Protein AF-A0A645IM09-F1 (afdb_monomer_lite)

InterPro domains:
  IPR036388 Winged helix-like DNA-binding domain superfamily [G3DSA:1.10.10.10] (1-43)
  IPR036390 Winged helix DNA-binding domain superfamily [SSF46785] (2-36)

Sequence (51 aa):
MTILCASGIVNARKEGKWTYYSISLEGTAYAKELLNKITALNTTSTHCGCD

Organism: NCBI:txid1076179

Foldseek 3Di:
DVVCVVLVQWDWDDDPPDIDIDGDPVSVVVVVVVCCVVVVVVVVDPPPDDD

pLDDT: mean 82.22, std 15.06, range [41.5, 94.94]

Radius of gyration: 17.77 Å; chains: 1; bounding box: 42×25×48 Å

Secondary structure (DSSP, 8-state):
-HHHHHTTSEEEEEETTEEEEEE-HHHHHHHHHHHHHHHHTTSS-------

Struc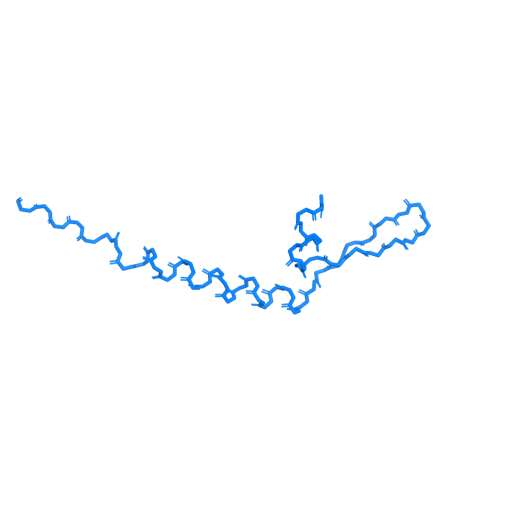ture (mmCIF, N/CA/C/O backbone):
data_AF-A0A645IM09-F1
#
_entry.id   AF-A0A645IM09-F1
#
loop_
_atom_site.group_PDB
_atom_site.id
_atom_site.type_symbol
_atom_site.label_atom_id
_atom_site.label_alt_id
_atom_site.label_comp_id
_atom_site.label_asym_id
_atom_site.label_entity_id
_atom_site.label_seq_id
_atom_site.pdbx_PDB_ins_code
_atom_site.Cartn_x
_atom_site.Cartn_y
_atom_site.Cartn_z
_atom_site.occupancy
_atom_site.B_iso_or_equiv
_atom_site.auth_seq_id
_atom_site.auth_comp_id
_atom_site.auth_asym_id
_atom_site.auth_atom_id
_atom_site.pdbx_PDB_model_num
ATOM 1 N N . MET A 1 1 ? -3.029 9.715 4.964 1.00 73.81 1 MET A N 1
ATOM 2 C CA . MET A 1 1 ? -2.697 8.270 4.983 1.00 73.81 1 MET A CA 1
ATOM 3 C C . MET A 1 1 ? -3.476 7.457 3.955 1.00 73.81 1 MET A C 1
ATOM 5 O O . MET A 1 1 ? -3.204 6.281 3.765 1.00 73.81 1 MET A O 1
ATOM 9 N N . THR A 1 2 ? -4.421 8.097 3.267 1.00 81.06 2 THR A N 1
ATOM 10 C CA . THR A 1 2 ? -5.281 7.490 2.255 1.00 81.06 2 THR A CA 1
ATOM 11 C C . THR A 1 2 ? -4.490 6.970 1.062 1.00 81.06 2 THR A C 1
ATOM 13 O O . THR A 1 2 ? -4.697 5.831 0.681 1.00 81.06 2 THR A O 1
ATOM 16 N N . ILE A 1 3 ? -3.523 7.737 0.542 1.00 88.50 3 ILE A N 1
ATOM 17 C CA . ILE A 1 3 ? -2.662 7.297 -0.573 1.00 88.50 3 ILE A CA 1
ATOM 18 C C . ILE A 1 3 ? -1.858 6.035 -0.227 1.00 88.50 3 ILE A C 1
ATOM 20 O O . ILE A 1 3 ? -1.793 5.128 -1.043 1.00 88.50 3 ILE A O 1
ATOM 24 N N . LEU A 1 4 ? -1.296 5.948 0.984 1.00 87.88 4 LEU A N 1
ATOM 25 C CA . LEU A 1 4 ? -0.474 4.803 1.410 1.00 87.88 4 LEU A CA 1
ATOM 26 C C . LEU A 1 4 ? -1.295 3.534 1.680 1.00 87.88 4 LEU A C 1
ATOM 28 O O . LEU A 1 4 ? -0.804 2.427 1.472 1.00 87.88 4 LEU A O 1
ATOM 32 N N . CYS A 1 5 ? -2.538 3.692 2.140 1.00 86.12 5 CYS A N 1
ATOM 33 C CA . CYS A 1 5 ? -3.472 2.572 2.261 1.00 86.12 5 CYS A CA 1
ATOM 34 C C . CYS A 1 5 ? -4.012 2.146 0.889 1.00 86.12 5 CYS A C 1
ATOM 36 O O . CYS A 1 5 ? -4.118 0.957 0.616 1.00 86.12 5 CYS A O 1
ATOM 38 N N . ALA A 1 6 ? -4.310 3.106 0.006 1.00 88.00 6 ALA A N 1
ATOM 39 C CA . ALA A 1 6 ? -4.789 2.836 -1.349 1.00 88.00 6 ALA A CA 1
ATOM 40 C C . ALA A 1 6 ? -3.724 2.160 -2.224 1.00 88.00 6 ALA A C 1
ATOM 42 O O . ALA A 1 6 ? -4.060 1.339 -3.069 1.00 88.00 6 ALA A O 1
ATOM 43 N N . SER A 1 7 ? -2.444 2.465 -2.004 1.00 87.06 7 SER A N 1
ATOM 44 C CA . SER A 1 7 ? -1.331 1.805 -2.690 1.00 87.06 7 SER A CA 1
ATOM 45 C C . SER A 1 7 ? -1.006 0.410 -2.143 1.00 87.06 7 SER A C 1
ATOM 47 O O . SER A 1 7 ? -0.097 -0.237 -2.653 1.00 87.06 7 SER A O 1
ATOM 49 N N . GLY A 1 8 ? -1.701 -0.051 -1.096 1.00 88.81 8 GLY A N 1
ATOM 50 C CA . GLY A 1 8 ? -1.484 -1.364 -0.482 1.00 88.81 8 GLY A CA 1
ATOM 51 C C . GLY A 1 8 ? -0.195 -1.488 0.338 1.00 88.81 8 GLY A C 1
ATOM 52 O O . GLY A 1 8 ? 0.085 -2.557 0.869 1.00 88.81 8 GLY A O 1
ATOM 53 N N . ILE A 1 9 ? 0.586 -0.410 0.477 1.00 92.12 9 ILE A N 1
ATOM 54 C CA . ILE A 1 9 ? 1.866 -0.409 1.205 1.00 92.12 9 ILE A CA 1
ATOM 55 C C . ILE A 1 9 ? 1.636 -0.475 2.718 1.00 92.12 9 ILE A C 1
ATOM 57 O O . ILE A 1 9 ? 2.408 -1.094 3.451 1.00 92.12 9 ILE A O 1
ATOM 61 N N . VAL A 1 10 ? 0.574 0.172 3.195 1.00 92.25 10 VAL A N 1
ATOM 62 C CA . VAL A 1 10 ? 0.246 0.273 4.617 1.00 92.25 10 VAL A CA 1
ATOM 63 C C . VAL A 1 10 ? -1.141 -0.299 4.858 1.00 92.25 10 VAL A C 1
ATOM 65 O O . VAL A 1 10 ? -2.106 0.098 4.212 1.00 92.25 10 VAL A O 1
ATOM 68 N N . ASN A 1 11 ? -1.250 -1.184 5.840 1.00 90.62 11 ASN A N 1
ATOM 69 C CA . ASN A 1 11 ? -2.523 -1.677 6.328 1.00 90.62 11 ASN A CA 1
ATOM 70 C C . ASN A 1 11 ? -3.049 -0.749 7.421 1.00 90.62 11 ASN A C 1
ATOM 72 O O . ASN A 1 11 ? -2.325 -0.409 8.356 1.00 90.62 11 ASN A O 1
ATOM 76 N N . ALA A 1 12 ? -4.319 -0.368 7.325 1.00 90.56 12 ALA A N 1
ATOM 77 C CA . ALA A 1 12 ? -5.008 0.372 8.372 1.00 90.56 12 ALA A CA 1
ATOM 78 C C . ALA A 1 12 ? -5.963 -0.559 9.120 1.00 90.56 12 ALA A C 1
ATOM 80 O O . ALA A 1 12 ? -6.860 -1.154 8.523 1.00 90.56 12 ALA A O 1
ATOM 81 N N . ARG A 1 13 ? -5.801 -0.652 10.440 1.00 90.88 13 ARG A N 1
ATOM 82 C CA . ARG A 1 13 ? -6.734 -1.341 11.332 1.00 90.88 13 ARG A CA 1
ATOM 83 C C . ARG A 1 13 ? -7.354 -0.329 12.278 1.00 90.88 13 ARG A C 1
ATOM 85 O O . ARG A 1 13 ? -6.653 0.339 13.035 1.00 90.88 13 ARG A O 1
ATOM 92 N N . LYS A 1 14 ? -8.678 -0.224 12.255 1.00 91.88 14 LYS A N 1
ATOM 93 C CA . LYS A 1 14 ? -9.406 0.601 13.218 1.00 91.88 14 LYS A CA 1
ATOM 94 C C . LYS A 1 14 ? -9.682 -0.215 14.475 1.00 91.88 14 LYS A C 1
ATOM 96 O O . LYS A 1 14 ? -10.293 -1.276 14.395 1.00 91.88 14 LYS A O 1
ATOM 101 N N . GLU A 1 15 ? -9.260 0.302 15.620 1.00 92.81 15 GLU A N 1
ATOM 102 C CA . GLU A 1 15 ? -9.494 -0.307 16.926 1.00 92.81 15 GLU A CA 1
ATOM 103 C C . GLU A 1 15 ? -10.037 0.774 17.872 1.00 92.81 15 GLU A C 1
ATOM 105 O O . GL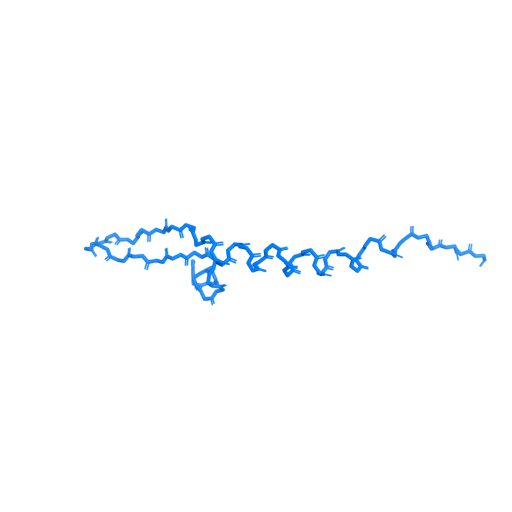U A 1 15 ? -9.319 1.630 18.397 1.00 92.81 15 GLU A O 1
ATOM 110 N N . GLY A 1 16 ? -11.366 0.805 17.999 1.00 92.50 16 GLY A N 1
ATOM 111 C CA . GLY A 1 16 ? -12.083 1.842 18.741 1.00 92.50 1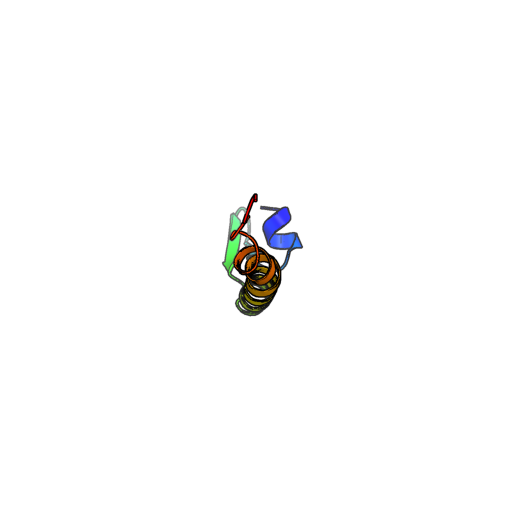6 GLY A CA 1
ATOM 112 C C . GLY A 1 16 ? -11.899 3.244 18.143 1.00 92.50 16 GLY A C 1
ATOM 113 O O . GLY A 1 16 ? -12.236 3.491 16.980 1.00 92.50 16 GLY A O 1
ATOM 114 N N . LYS A 1 17 ? -11.388 4.177 18.958 1.00 94.12 17 LYS A N 1
ATOM 115 C CA . LYS A 1 17 ? -11.110 5.572 18.561 1.00 94.12 17 LYS A CA 1
ATOM 116 C C . LYS A 1 17 ? -9.808 5.710 17.758 1.00 94.12 17 LYS A C 1
ATOM 118 O O . LYS A 1 17 ? -9.593 6.741 17.126 1.00 94.12 17 LYS A O 1
ATOM 123 N N . TRP A 1 18 ? -8.955 4.688 17.769 1.00 94.94 18 TRP A N 1
ATOM 124 C CA . TRP A 1 18 ? -7.626 4.739 17.174 1.00 94.94 18 TRP A CA 1
ATOM 125 C C . TRP A 1 18 ? -7.575 3.982 15.851 1.00 94.94 18 TRP A C 1
ATOM 127 O O . TRP A 1 18 ? -8.289 3.004 15.630 1.00 94.94 18 TRP A O 1
ATOM 137 N N . THR A 1 19 ? -6.724 4.461 14.949 1.00 91.38 19 THR A N 1
ATOM 138 C CA . THR A 1 19 ? -6.392 3.759 13.707 1.00 91.38 19 THR A CA 1
ATOM 139 C C . THR A 1 19 ? -4.916 3.421 13.756 1.00 91.38 19 THR A C 1
ATOM 141 O O . THR A 1 19 ? -4.075 4.317 13.802 1.00 91.38 19 THR A O 1
ATOM 144 N N . TYR A 1 20 ? -4.624 2.129 13.778 1.00 92.19 20 TYR A N 1
ATOM 145 C CA . TYR A 1 20 ? -3.278 1.592 13.748 1.00 92.19 20 TYR A CA 1
ATOM 146 C C . TYR A 1 20 ? -2.866 1.365 12.306 1.00 92.19 20 TYR A C 1
ATOM 148 O O . TYR A 1 20 ? -3.654 0.887 11.488 1.00 92.19 20 TYR A O 1
ATOM 156 N N . TYR A 1 21 ? -1.619 1.704 12.016 1.00 92.06 21 TYR A N 1
ATOM 157 C CA . TYR A 1 21 ? -1.022 1.506 10.710 1.00 92.06 21 TYR A CA 1
ATOM 158 C C . TYR A 1 21 ? 0.110 0.501 10.843 1.00 92.06 21 TYR A C 1
ATOM 160 O O . TYR A 1 21 ? 0.976 0.652 11.704 1.00 92.06 21 TYR A O 1
ATOM 168 N N . SER A 1 22 ? 0.102 -0.516 9.995 1.00 91.31 22 SER A N 1
ATOM 169 C CA . SER A 1 22 ? 1.185 -1.485 9.883 1.00 91.31 22 SER A CA 1
ATOM 170 C C . SER A 1 22 ? 1.707 -1.511 8.456 1.00 91.31 22 SER A C 1
ATOM 172 O O . SER A 1 22 ? 0.970 -1.286 7.499 1.00 91.31 22 SER A O 1
ATOM 174 N N . ILE A 1 23 ? 3.001 -1.761 8.302 1.00 92.06 23 ILE A N 1
ATOM 175 C CA . ILE A 1 23 ? 3.601 -1.919 6.980 1.00 92.06 23 ILE A CA 1
ATOM 176 C C . ILE A 1 23 ? 3.207 -3.297 6.446 1.00 92.06 23 ILE A C 1
ATOM 178 O O . ILE A 1 23 ? 3.422 -4.307 7.115 1.00 92.06 23 ILE A O 1
ATOM 182 N N . SER A 1 24 ? 2.631 -3.335 5.246 1.00 90.62 24 SER A N 1
ATOM 183 C CA . SER A 1 24 ? 2.353 -4.582 4.539 1.00 90.62 24 SER A CA 1
ATOM 184 C C . SER A 1 24 ? 3.627 -5.076 3.856 1.00 90.62 24 SER A C 1
ATOM 186 O O . SER A 1 24 ? 4.215 -4.371 3.030 1.00 90.62 24 SER A O 1
ATOM 188 N N . LEU A 1 25 ? 4.067 -6.291 4.188 1.00 91.19 25 LEU A N 1
ATOM 189 C CA . LEU A 1 25 ? 5.230 -6.918 3.549 1.00 91.19 25 LEU A CA 1
ATOM 190 C C . LEU A 1 25 ? 4.998 -7.146 2.050 1.00 91.19 25 LEU A C 1
ATOM 192 O O . LEU A 1 25 ? 5.883 -6.875 1.245 1.00 91.19 25 LEU A O 1
ATOM 196 N N . GLU A 1 26 ? 3.793 -7.566 1.667 1.00 90.56 26 GLU A N 1
ATOM 197 C CA . GLU A 1 26 ? 3.411 -7.732 0.261 1.00 90.56 26 GLU A CA 1
ATOM 198 C C . GLU A 1 26 ? 3.425 -6.397 -0.487 1.00 90.56 26 GLU A C 1
ATOM 200 O O . GLU A 1 26 ? 4.043 -6.268 -1.545 1.00 90.56 26 GLU A O 1
ATOM 205 N N . GLY A 1 27 ? 2.800 -5.370 0.097 1.00 90.25 27 GLY A N 1
ATOM 206 C CA . GLY A 1 27 ? 2.721 -4.047 -0.520 1.00 90.25 27 GLY A CA 1
ATOM 207 C C . GLY A 1 27 ? 4.085 -3.383 -0.676 1.00 90.25 27 GLY A C 1
ATOM 208 O O . GLY A 1 27 ? 4.362 -2.737 -1.687 1.00 90.25 27 GLY A O 1
ATOM 209 N N . THR A 1 28 ? 4.967 -3.569 0.306 1.00 89.44 28 THR A N 1
ATOM 210 C CA . THR A 1 28 ? 6.338 -3.053 0.238 1.00 89.44 28 THR A CA 1
ATOM 211 C C . THR A 1 28 ? 7.208 -3.815 -0.750 1.00 89.44 28 THR A C 1
ATOM 213 O O . THR A 1 28 ? 7.994 -3.176 -1.449 1.00 89.44 28 THR A O 1
ATOM 216 N N . ALA A 1 29 ? 7.058 -5.137 -0.869 1.00 92.94 29 ALA A N 1
ATOM 217 C CA . ALA A 1 29 ? 7.748 -5.918 -1.893 1.00 92.94 29 ALA A CA 1
ATOM 218 C C . ALA A 1 29 ? 7.373 -5.434 -3.302 1.00 92.94 29 ALA A C 1
ATOM 220 O O . ALA A 1 29 ? 8.259 -5.094 -4.088 1.00 92.94 29 ALA A O 1
ATOM 221 N N . TYR A 1 30 ? 6.073 -5.282 -3.576 1.00 91.94 30 TYR A N 1
ATOM 222 C CA . TYR A 1 30 ? 5.583 -4.765 -4.854 1.00 91.94 30 TYR A CA 1
ATOM 223 C C . TYR A 1 30 ? 6.077 -3.339 -5.138 1.00 91.94 30 TYR A C 1
ATOM 225 O O . TYR A 1 30 ? 6.588 -3.048 -6.221 1.00 91.94 30 TYR A O 1
ATOM 233 N N . ALA A 1 31 ? 5.987 -2.444 -4.149 1.00 91.81 31 ALA A N 1
ATOM 234 C CA . ALA A 1 31 ? 6.474 -1.074 -4.289 1.00 91.81 31 ALA A CA 1
ATOM 235 C C . ALA A 1 31 ? 7.981 -1.029 -4.579 1.00 91.81 31 ALA A C 1
ATOM 237 O O . ALA A 1 31 ? 8.427 -0.218 -5.388 1.00 91.81 31 ALA A O 1
ATOM 238 N N . LYS A 1 32 ? 8.764 -1.919 -3.960 1.00 91.38 32 LYS A N 1
ATOM 239 C CA . LYS A 1 32 ? 10.208 -2.026 -4.181 1.00 91.38 32 LYS A CA 1
ATOM 240 C C . LYS A 1 32 ? 10.534 -2.502 -5.595 1.00 91.38 32 LYS A C 1
ATOM 242 O O . LYS A 1 32 ? 11.410 -1.926 -6.233 1.00 91.38 32 LYS A O 1
ATOM 247 N N . GLU A 1 33 ? 9.826 -3.504 -6.111 1.00 92.19 33 GLU A N 1
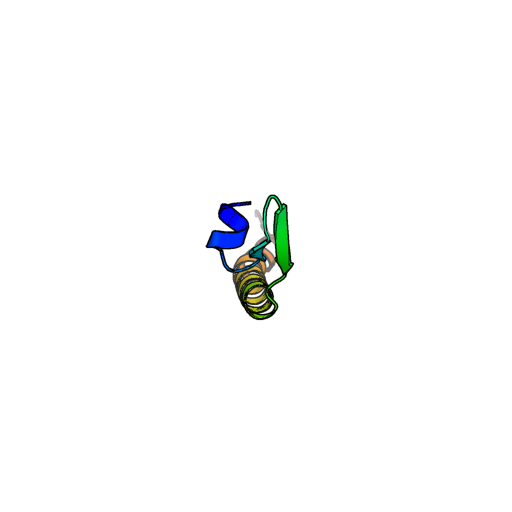ATOM 248 C CA . GLU A 1 33 ? 9.991 -3.941 -7.502 1.00 92.19 33 GLU A CA 1
ATOM 249 C C . GLU A 1 33 ? 9.631 -2.838 -8.500 1.00 92.19 33 GLU A C 1
ATOM 251 O O . GLU A 1 33 ? 10.357 -2.614 -9.470 1.00 92.19 33 GLU A O 1
ATOM 256 N N . LEU A 1 34 ? 8.529 -2.127 -8.256 1.00 89.69 34 LEU A N 1
ATOM 257 C CA . LEU A 1 34 ? 8.096 -1.018 -9.098 1.00 89.69 34 LEU A CA 1
ATOM 258 C C . LEU A 1 34 ? 9.114 0.128 -9.081 1.00 89.69 34 LEU A C 1
ATOM 260 O O . LEU A 1 34 ? 9.505 0.616 -10.140 1.00 89.69 34 LEU A O 1
ATOM 264 N N . LEU A 1 35 ? 9.589 0.516 -7.895 1.00 90.44 35 LEU A N 1
ATOM 265 C CA . LEU A 1 35 ? 10.647 1.512 -7.740 1.00 90.44 35 LEU A CA 1
ATOM 266 C C . LEU A 1 35 ? 11.906 1.085 -8.488 1.00 90.44 35 LEU A C 1
ATOM 268 O O . LEU A 1 35 ? 12.437 1.876 -9.259 1.00 90.44 35 LEU A O 1
ATOM 272 N N . ASN A 1 36 ? 12.346 -0.165 -8.352 1.00 90.44 36 ASN A N 1
ATOM 273 C CA . ASN A 1 36 ? 13.505 -0.661 -9.089 1.00 90.44 36 ASN A CA 1
ATOM 274 C C . ASN A 1 36 ? 13.315 -0.535 -10.607 1.00 90.44 36 ASN A C 1
ATOM 276 O O . ASN A 1 36 ?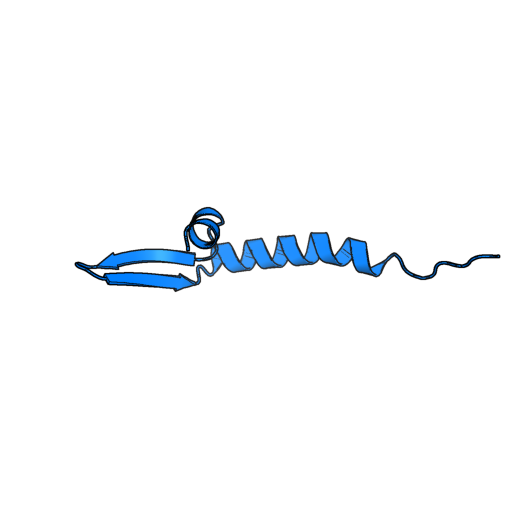 14.216 -0.048 -11.280 1.00 90.44 36 ASN A O 1
ATOM 280 N N . LYS A 1 37 ? 12.141 -0.885 -11.148 1.00 89.25 37 LYS A N 1
ATOM 281 C CA . LYS A 1 37 ? 11.842 -0.739 -12.586 1.00 89.25 37 LYS A CA 1
ATOM 282 C C . LYS A 1 37 ? 11.881 0.718 -13.052 1.00 89.25 37 LYS A C 1
ATOM 284 O O . LYS A 1 37 ? 12.464 1.010 -14.090 1.00 89.25 37 LYS A O 1
ATOM 289 N N . ILE A 1 38 ? 11.284 1.630 -12.285 1.00 87.94 38 ILE A N 1
ATOM 290 C CA . ILE A 1 38 ? 11.219 3.057 -12.640 1.00 87.94 38 ILE A CA 1
ATOM 291 C C . ILE A 1 38 ? 12.602 3.712 -12.519 1.00 87.94 38 ILE A C 1
ATOM 293 O O . ILE A 1 38 ? 12.982 4.537 -13.347 1.00 87.94 38 ILE A O 1
ATOM 297 N N . THR A 1 39 ? 13.379 3.333 -11.505 1.00 88.31 39 THR A N 1
ATOM 298 C CA . THR A 1 39 ? 14.700 3.924 -11.246 1.00 88.31 39 THR A CA 1
ATOM 299 C C . THR A 1 39 ? 15.787 3.326 -12.144 1.00 88.31 39 THR A C 1
ATOM 301 O O . THR A 1 39 ? 16.744 4.023 -12.478 1.00 88.31 39 THR A O 1
ATOM 304 N N . ALA A 1 40 ? 15.621 2.081 -12.608 1.00 81.00 40 ALA A N 1
ATOM 305 C CA . ALA A 1 40 ? 16.531 1.436 -13.558 1.00 81.00 40 ALA A CA 1
ATOM 306 C C . ALA A 1 40 ? 16.605 2.170 -14.910 1.00 81.00 40 ALA A C 1
ATOM 308 O O . ALA A 1 40 ? 17.663 2.209 -15.529 1.00 81.00 40 ALA A O 1
ATOM 309 N N . LEU A 1 41 ? 15.518 2.815 -15.348 1.00 61.91 41 LEU A N 1
ATOM 310 C CA . LEU A 1 41 ? 15.511 3.628 -16.573 1.00 61.91 41 LEU A CA 1
ATOM 311 C C . LEU A 1 41 ? 16.262 4.961 -16.414 1.00 61.91 41 LEU A C 1
ATOM 313 O O . LEU A 1 41 ? 16.728 5.532 -17.396 1.00 61.91 41 LEU A O 1
ATOM 317 N N . ASN A 1 42 ? 16.417 5.449 -15.180 1.00 58.06 42 ASN A N 1
ATOM 318 C CA . ASN A 1 42 ? 17.156 6.682 -14.895 1.00 58.06 42 ASN A CA 1
ATOM 319 C C . ASN A 1 42 ? 18.665 6.456 -14.744 1.00 58.06 42 ASN A C 1
ATOM 321 O O . ASN A 1 42 ? 19.422 7.420 -14.698 1.00 58.06 42 ASN A O 1
ATOM 325 N N . THR A 1 43 ? 19.126 5.205 -14.675 1.00 57.00 43 THR A N 1
ATOM 326 C CA . THR A 1 43 ? 20.560 4.898 -14.553 1.00 57.00 43 THR A CA 1
ATOM 327 C C . THR A 1 43 ? 21.269 4.801 -15.907 1.00 57.00 43 TH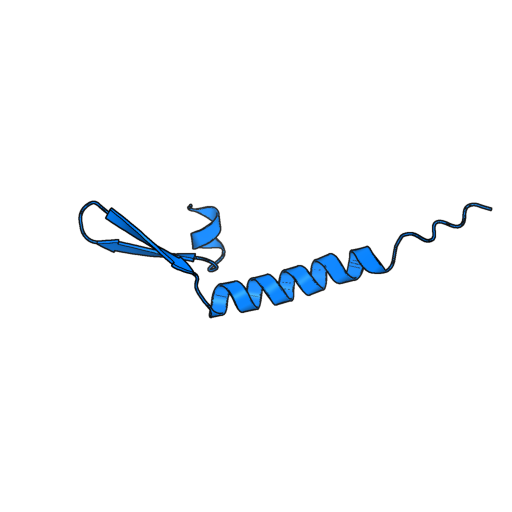R A C 1
ATOM 329 O O . THR A 1 43 ? 22.493 4.860 -15.949 1.00 57.00 43 THR A O 1
ATOM 332 N N . THR A 1 44 ? 20.534 4.709 -17.022 1.00 55.97 44 THR A N 1
ATOM 333 C CA . THR A 1 44 ? 21.107 4.595 -18.378 1.00 55.97 44 THR A CA 1
ATOM 334 C C . THR A 1 44 ? 21.283 5.927 -19.110 1.00 55.97 44 THR A C 1
ATOM 336 O O . THR A 1 44 ? 21.712 5.928 -20.260 1.00 55.97 44 THR A O 1
ATOM 339 N N . SER A 1 45 ? 20.972 7.065 -18.481 1.00 57.00 45 SER A N 1
ATOM 340 C CA . SER A 1 45 ? 20.791 8.326 -19.214 1.00 57.00 45 SER A CA 1
ATOM 341 C C . SER A 1 45 ? 21.449 9.527 -18.535 1.00 57.00 45 SER A C 1
ATOM 343 O O . SER A 1 45 ? 20.764 10.481 -18.181 1.00 57.00 45 SER A O 1
ATOM 345 N N . THR A 1 46 ? 22.779 9.520 -18.370 1.00 55.06 46 THR A N 1
ATOM 346 C CA . THR A 1 46 ? 23.580 10.767 -18.423 1.00 55.06 46 THR A CA 1
ATOM 347 C C . THR A 1 46 ? 25.067 10.510 -18.728 1.00 55.06 46 THR A C 1
ATOM 349 O O . THR A 1 46 ? 25.953 10.819 -17.943 1.00 55.06 46 THR A O 1
ATOM 352 N N . HIS A 1 47 ? 25.365 9.986 -19.919 1.00 54.28 47 HIS A N 1
ATOM 353 C CA . HIS A 1 47 ? 26.493 10.513 -20.696 1.00 54.28 47 HIS A CA 1
ATOM 354 C C . HIS A 1 47 ? 25.872 11.270 -21.869 1.00 54.28 47 HIS A C 1
ATOM 356 O O . HIS A 1 47 ? 25.636 10.716 -22.941 1.00 54.28 47 HIS A O 1
ATOM 362 N N . CYS A 1 48 ? 25.499 12.525 -21.620 1.00 58.94 48 CYS A N 1
ATOM 363 C CA . CYS A 1 48 ? 25.160 13.442 -22.696 1.00 58.94 48 CYS A CA 1
ATOM 364 C C . CYS A 1 48 ? 26.494 13.901 -23.294 1.00 58.94 48 CYS A C 1
ATOM 366 O O . CYS A 1 48 ? 27.121 14.827 -22.787 1.00 58.94 48 CYS A O 1
ATOM 368 N N . GLY A 1 49 ? 26.977 13.154 -24.288 1.00 52.97 49 GLY A N 1
ATOM 369 C CA . GLY A 1 49 ? 28.044 13.613 -25.165 1.00 52.97 49 GLY A CA 1
ATOM 370 C C . GLY A 1 49 ? 27.436 14.627 -26.120 1.00 52.97 49 GLY A C 1
ATOM 371 O O . GLY A 1 49 ? 26.741 14.241 -27.056 1.00 52.97 49 GLY A O 1
ATOM 372 N N . CYS A 1 50 ? 27.626 15.905 -25.819 1.00 48.16 50 CYS A N 1
ATOM 373 C CA . CYS A 1 50 ? 27.447 16.970 -26.791 1.00 48.16 50 CYS A CA 1
ATOM 374 C C . CYS A 1 50 ? 28.796 17.135 -27.501 1.00 48.16 50 CYS A C 1
ATOM 376 O O . CYS A 1 50 ? 29.731 17.647 -26.882 1.00 48.16 50 CYS A O 1
ATOM 378 N N . ASP A 1 51 ? 28.885 16.651 -28.740 1.00 41.50 51 ASP A N 1
ATOM 379 C CA . ASP A 1 51 ? 29.847 17.153 -29.731 1.00 41.50 51 ASP A CA 1
ATOM 380 C C . ASP A 1 51 ? 29.321 18.464 -30.341 1.00 41.50 51 ASP A C 1
ATOM 382 O O . ASP A 1 51 ? 28.080 18.579 -30.516 1.00 41.50 51 ASP A O 1
#